Protein AF-A0A914DYB4-F1 (afdb_monomer)

Organism: NCBI:txid290746

Mean predicted aligned error: 11.27 Å

Foldseek 3Di:
DDPDPPCPPLVCLFQVNLLVVQCVVCCVPCPPNSVVVSVVLCVVQADPPDDRSPSVRSVSSSCVVPCCVPPVVVLVVVVVVCVVVVNPPDDDDDDPDDDPVVDPPDHDPPPDDPPDD

Structure (mmCIF, N/CA/C/O backbone):
data_AF-A0A914DYB4-F1
#
_entry.id   AF-A0A914DYB4-F1
#
loop_
_atom_site.group_PDB
_atom_site.id
_atom_site.type_symbol
_atom_site.label_atom_id
_atom_site.label_alt_id
_atom_site.label_comp_id
_atom_site.label_asym_id
_atom_site.label_entity_id
_atom_site.label_seq_id
_atom_site.pdbx_PDB_ins_code
_atom_site.Cartn_x
_atom_site.Cartn_y
_atom_site.Cartn_z
_atom_site.occupancy
_atom_site.B_iso_or_equiv
_atom_site.auth_seq_id
_atom_site.auth_comp_id
_atom_site.auth_asym_id
_atom_site.auth_atom_id
_atom_site.pdbx_PDB_model_num
ATOM 1 N N . MET A 1 1 ? -23.969 0.281 -28.953 1.00 39.78 1 MET A N 1
ATOM 2 C CA . MET A 1 1 ? -23.051 0.688 -27.867 1.00 39.78 1 MET A CA 1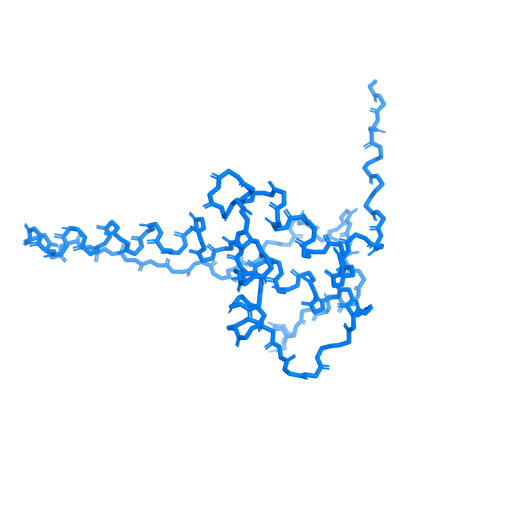
ATOM 3 C C . MET A 1 1 ? -21.749 -0.072 -28.044 1.00 39.78 1 MET A C 1
ATOM 5 O O . MET A 1 1 ? -21.740 -1.283 -27.869 1.00 39.78 1 MET A O 1
ATOM 9 N N . GLY A 1 2 ? -20.694 0.597 -28.512 1.00 34.38 2 GLY A N 1
ATOM 10 C CA . GLY A 1 2 ? -19.383 -0.030 -28.693 1.00 34.38 2 GLY A CA 1
ATOM 11 C C . GLY A 1 2 ? -18.701 -0.216 -27.341 1.00 34.38 2 GLY A C 1
ATOM 12 O O . GLY A 1 2 ? -18.612 0.739 -26.573 1.00 34.38 2 GLY A O 1
ATOM 13 N N . ARG A 1 3 ? -18.242 -1.437 -27.040 1.00 38.50 3 ARG A N 1
ATOM 14 C CA . ARG A 1 3 ? -17.327 -1.679 -25.918 1.00 38.50 3 ARG A CA 1
ATOM 15 C C . ARG A 1 3 ? -16.046 -0.897 -26.196 1.00 38.50 3 ARG A C 1
ATOM 17 O O . ARG A 1 3 ? -15.329 -1.217 -27.142 1.00 38.50 3 ARG A O 1
ATOM 24 N N . VAL A 1 4 ? -15.778 0.124 -25.387 1.00 33.75 4 VAL A N 1
ATOM 25 C CA . VAL A 1 4 ? -14.457 0.746 -25.314 1.00 33.75 4 VAL A CA 1
ATOM 26 C C . VAL A 1 4 ? -13.524 -0.336 -24.785 1.00 33.75 4 VAL A C 1
ATOM 28 O O . VAL A 1 4 ? -13.640 -0.742 -23.631 1.00 33.75 4 VAL A O 1
ATOM 31 N N . LYS A 1 5 ? -12.657 -0.871 -25.647 1.00 37.00 5 LYS A N 1
ATOM 32 C CA . LYS A 1 5 ? -11.519 -1.666 -25.194 1.00 37.00 5 LYS A CA 1
ATOM 33 C C . LYS A 1 5 ? -10.624 -0.694 -24.434 1.00 37.00 5 LYS A C 1
ATOM 35 O O . LYS A 1 5 ? -10.032 0.188 -25.046 1.00 37.00 5 LYS A O 1
ATOM 40 N N . SER A 1 6 ? -10.597 -0.784 -23.108 1.00 43.44 6 SER A N 1
ATOM 41 C CA . SER A 1 6 ? -9.507 -0.179 -22.359 1.00 43.44 6 SER A CA 1
ATOM 42 C C . SER A 1 6 ? -8.261 -0.962 -22.745 1.00 43.44 6 SER A C 1
ATOM 44 O O . SER A 1 6 ? -8.130 -2.144 -22.425 1.00 43.44 6 SER A O 1
ATOM 46 N N . ASP A 1 7 ? -7.374 -0.321 -23.499 1.00 38.47 7 ASP A N 1
ATOM 47 C CA . ASP A 1 7 ? -6.030 -0.825 -23.738 1.00 38.47 7 ASP A CA 1
ATOM 48 C C . ASP A 1 7 ? -5.302 -0.841 -22.389 1.00 38.47 7 ASP A C 1
ATOM 50 O O . ASP A 1 7 ? -4.569 0.079 -22.024 1.00 38.47 7 ASP A O 1
ATOM 54 N N . HIS A 1 8 ? -5.538 -1.889 -21.597 1.00 43.84 8 HIS A N 1
ATOM 55 C CA . HIS A 1 8 ? -4.717 -2.246 -20.451 1.00 43.84 8 HIS A CA 1
ATOM 56 C C . HIS A 1 8 ? -3.398 -2.777 -20.996 1.00 43.84 8 HIS A C 1
ATOM 58 O O . HIS A 1 8 ? -3.113 -3.971 -20.977 1.00 43.84 8 HIS A O 1
ATOM 64 N N . ASN A 1 9 ? -2.613 -1.867 -21.562 1.00 48.72 9 ASN A N 1
ATOM 65 C CA . ASN A 1 9 ? -1.276 -2.153 -22.021 1.00 48.72 9 ASN A CA 1
ATOM 66 C C . ASN A 1 9 ? -0.500 -2.630 -20.785 1.00 48.72 9 ASN A C 1
ATOM 68 O O . ASN A 1 9 ? -0.379 -1.900 -19.794 1.00 48.72 9 ASN A O 1
ATOM 72 N N . LEU A 1 10 ? -0.042 -3.884 -20.804 1.00 49.16 10 LEU A N 1
ATOM 73 C CA . LEU A 1 10 ? 0.708 -4.498 -19.701 1.00 49.16 10 LEU A CA 1
ATOM 74 C C . LEU A 1 10 ? 1.969 -3.682 -19.358 1.00 49.16 10 LEU A C 1
ATOM 76 O O . LEU A 1 10 ? 2.411 -3.689 -18.217 1.00 49.16 10 LEU A O 1
ATOM 80 N N . THR A 1 11 ? 2.446 -2.851 -20.292 1.00 53.38 11 THR A N 1
ATOM 81 C CA . THR A 1 11 ? 3.487 -1.828 -20.093 1.00 53.38 11 THR A CA 1
ATOM 82 C C . THR A 1 11 ? 3.175 -0.803 -18.999 1.00 53.38 11 THR A C 1
ATOM 84 O O . THR A 1 11 ? 4.072 -0.113 -18.529 1.00 53.38 11 THR A O 1
ATOM 87 N N . SER A 1 12 ? 1.922 -0.692 -18.558 1.00 65.81 12 SER A N 1
ATOM 88 C CA . SER A 1 12 ? 1.511 0.289 -17.555 1.00 65.81 12 SER A CA 1
ATOM 89 C C . SER A 1 12 ? 1.861 -0.070 -16.107 1.00 65.81 12 SER A C 1
ATOM 91 O O . SER A 1 12 ? 1.758 0.789 -15.230 1.00 65.81 12 SER A O 1
ATOM 93 N N . TYR A 1 13 ? 2.287 -1.311 -15.862 1.00 84.81 13 TYR A N 1
ATOM 94 C CA . TYR A 1 13 ? 2.777 -1.771 -14.562 1.00 84.81 13 TYR A CA 1
ATOM 95 C C . TYR A 1 13 ? 4.286 -2.038 -14.565 1.00 84.81 13 TYR A C 1
ATOM 97 O O . TYR A 1 13 ? 4.747 -2.878 -13.816 1.00 84.81 13 TYR A O 1
ATOM 105 N N . THR A 1 14 ? 5.082 -1.383 -15.411 1.00 90.50 14 THR A N 1
ATOM 106 C CA . THR A 1 14 ? 6.529 -1.288 -15.126 1.00 90.50 14 THR A CA 1
ATOM 107 C C . THR A 1 14 ? 6.758 -0.407 -13.897 1.00 90.50 14 THR A C 1
ATOM 109 O O . THR A 1 14 ? 5.869 0.378 -13.543 1.00 90.50 14 THR A O 1
ATOM 112 N N . LYS A 1 15 ? 7.961 -0.455 -13.309 1.00 91.00 15 LYS A N 1
ATOM 113 C CA . LYS A 1 15 ? 8.404 0.499 -12.278 1.00 91.00 15 LYS A CA 1
ATOM 114 C C . LYS A 1 15 ? 8.030 1.933 -12.640 1.00 91.00 15 LYS A C 1
ATOM 116 O O . LYS A 1 15 ? 7.198 2.555 -11.984 1.00 91.00 15 LYS A O 1
ATOM 121 N N . GLN A 1 16 ? 8.551 2.397 -13.774 1.00 91.50 16 GLN A N 1
ATOM 122 C CA . GLN A 1 16 ? 8.326 3.751 -14.271 1.00 91.50 16 GLN A CA 1
ATOM 123 C C . GLN A 1 16 ? 6.832 4.068 -14.446 1.00 91.50 16 GLN A C 1
ATOM 125 O O . GLN A 1 16 ? 6.387 5.176 -14.133 1.00 91.50 16 GLN A O 1
ATOM 130 N N . GLY A 1 17 ? 6.046 3.111 -14.950 1.00 89.44 17 GLY A N 1
ATOM 131 C CA . GLY A 1 17 ? 4.606 3.275 -15.136 1.00 89.44 17 GLY A CA 1
ATOM 132 C C . GLY A 1 17 ? 3.863 3.467 -13.813 1.00 89.44 17 GLY A C 1
ATOM 133 O O . GLY A 1 17 ? 3.001 4.344 -13.708 1.00 89.44 17 GLY A O 1
ATOM 134 N N . VAL A 1 18 ? 4.218 2.691 -12.787 1.00 89.88 18 VAL A N 1
ATOM 135 C CA . VAL A 1 18 ? 3.617 2.787 -11.452 1.00 89.88 18 VAL A CA 1
ATOM 136 C C . VAL A 1 18 ? 4.063 4.048 -10.716 1.00 89.88 18 VAL A C 1
ATOM 138 O O . VAL A 1 18 ? 3.209 4.768 -10.201 1.00 89.88 18 VAL A O 1
ATOM 141 N N . GLU A 1 19 ? 5.356 4.368 -10.724 1.00 90.69 19 GLU A N 1
ATOM 142 C CA . GLU A 1 19 ? 5.896 5.603 -10.142 1.00 90.69 19 GLU A CA 1
ATOM 143 C C . GLU A 1 19 ? 5.227 6.845 -10.744 1.00 90.69 19 GLU A C 1
ATOM 145 O O . GLU A 1 19 ? 4.760 7.722 -10.016 1.00 90.69 19 GLU A O 1
ATOM 150 N N . SER A 1 20 ? 5.089 6.883 -12.074 1.00 89.44 20 SER A N 1
ATOM 151 C CA . SER A 1 20 ? 4.433 7.990 -12.780 1.00 89.44 20 SER A CA 1
ATOM 152 C C . SER A 1 20 ? 2.965 8.134 -12.380 1.00 89.44 20 SER A C 1
ATOM 154 O O . SER A 1 20 ? 2.483 9.250 -12.181 1.00 89.44 20 SER A O 1
ATOM 156 N N . ARG A 1 21 ? 2.241 7.016 -12.234 1.00 87.38 21 ARG A N 1
ATOM 157 C CA . ARG A 1 21 ? 0.842 7.024 -11.778 1.00 87.38 21 ARG A CA 1
ATOM 158 C C . ARG A 1 21 ? 0.716 7.537 -10.351 1.00 87.38 21 ARG A C 1
ATOM 160 O O . ARG A 1 21 ? -0.148 8.371 -10.102 1.00 87.38 21 ARG A O 1
ATOM 167 N N . LEU A 1 22 ? 1.573 7.083 -9.437 1.00 87.38 22 LEU A N 1
ATOM 168 C CA . LEU A 1 22 ? 1.581 7.564 -8.056 1.00 87.38 22 LEU A CA 1
ATOM 169 C C . LEU A 1 22 ? 1.900 9.063 -8.005 1.00 87.38 22 LEU A C 1
ATOM 171 O O . LEU A 1 22 ? 1.154 9.823 -7.394 1.00 87.38 22 LEU A O 1
ATOM 175 N N . ALA A 1 23 ? 2.935 9.518 -8.715 1.00 88.06 23 ALA A N 1
ATOM 176 C CA . ALA A 1 23 ? 3.268 10.938 -8.792 1.00 88.06 23 ALA A CA 1
ATOM 177 C C . ALA A 1 23 ? 2.089 11.781 -9.300 1.00 88.06 23 ALA A C 1
ATOM 179 O O . ALA A 1 23 ? 1.796 12.820 -8.723 1.00 88.06 23 ALA A O 1
ATOM 180 N N . GLN A 1 24 ? 1.375 11.328 -10.338 1.00 87.25 24 GLN A N 1
ATOM 181 C CA . GLN A 1 24 ? 0.193 12.024 -10.862 1.00 87.25 24 GLN A CA 1
ATOM 182 C C . GLN A 1 24 ? -0.979 12.014 -9.875 1.00 87.25 24 GLN A C 1
ATOM 184 O O . GLN A 1 24 ? -1.604 13.048 -9.648 1.00 87.25 24 GLN A O 1
ATOM 189 N N . GLN A 1 25 ? -1.271 10.859 -9.275 1.00 84.50 25 GLN A N 1
ATOM 190 C CA . GLN A 1 25 ? -2.385 10.676 -8.345 1.00 84.50 25 GLN A CA 1
ATOM 191 C C . GLN A 1 25 ? -2.239 11.543 -7.093 1.00 84.50 25 GLN A C 1
ATOM 193 O O . GLN A 1 25 ? -3.231 12.068 -6.589 1.00 84.50 25 GLN A O 1
ATOM 198 N N . TYR A 1 26 ? -1.006 11.717 -6.614 1.00 83.88 26 TYR A N 1
ATOM 199 C CA . TYR A 1 26 ? -0.703 12.482 -5.410 1.00 83.88 26 TYR A CA 1
ATOM 200 C C . TYR A 1 26 ? -0.006 13.822 -5.699 1.00 83.88 26 TYR A C 1
ATOM 202 O O . TYR A 1 26 ? 0.480 14.470 -4.770 1.00 83.88 26 TYR A O 1
ATOM 210 N N . ALA A 1 27 ? 0.005 14.278 -6.958 1.00 84.12 27 ALA A N 1
ATOM 211 C CA . ALA A 1 27 ? 0.725 15.478 -7.397 1.00 84.12 27 ALA A CA 1
ATOM 212 C C . ALA A 1 27 ? 0.368 16.722 -6.570 1.00 84.12 27 ALA A C 1
ATOM 214 O O . ALA A 1 27 ? 1.241 17.510 -6.208 1.00 84.12 27 ALA A O 1
ATOM 215 N N . SER A 1 28 ? -0.916 16.877 -6.233 1.00 85.81 28 SER A N 1
ATOM 216 C CA . SER A 1 28 ? -1.431 17.997 -5.439 1.00 85.81 28 SER A CA 1
ATOM 217 C C . SER A 1 28 ? -0.947 17.995 -3.987 1.00 85.81 28 SER A C 1
ATOM 219 O O . SER A 1 28 ? -0.910 19.053 -3.361 1.00 85.81 28 SER A O 1
ATOM 221 N N . TRP A 1 29 ? -0.578 16.832 -3.448 1.00 84.69 29 TRP A N 1
ATOM 222 C CA . TRP A 1 29 ? -0.131 16.679 -2.065 1.00 84.69 29 TRP A CA 1
ATOM 223 C C . TRP A 1 29 ? 1.389 16.614 -1.936 1.00 84.69 29 TRP A C 1
ATOM 225 O O . TRP A 1 29 ? 1.932 17.129 -0.963 1.00 84.69 29 TRP A O 1
ATOM 235 N N . TRP A 1 30 ? 2.081 15.983 -2.886 1.00 87.50 30 TRP A N 1
ATOM 236 C CA . TRP A 1 30 ? 3.536 15.812 -2.820 1.00 87.50 30 TRP A CA 1
ATOM 237 C C . TRP A 1 30 ? 4.300 16.967 -3.459 1.00 87.50 30 TRP A C 1
ATOM 239 O O . TRP A 1 30 ? 5.409 17.276 -3.020 1.00 87.50 30 TRP A O 1
ATOM 249 N N . GLY A 1 31 ? 3.732 17.619 -4.480 1.00 86.94 31 GLY A N 1
ATOM 250 C CA . GLY A 1 31 ? 4.416 18.666 -5.235 1.00 86.94 31 GLY A CA 1
ATOM 251 C C . GLY A 1 31 ? 5.828 18.234 -5.652 1.00 86.94 31 GLY A C 1
ATOM 252 O O . GLY A 1 31 ? 6.027 17.155 -6.217 1.00 86.94 31 GLY A O 1
ATOM 253 N N . ASN A 1 32 ? 6.827 19.046 -5.299 1.00 89.00 32 ASN A N 1
ATOM 254 C CA . ASN A 1 32 ? 8.238 18.804 -5.629 1.00 89.00 32 ASN A CA 1
ATOM 255 C C . ASN A 1 32 ? 8.884 17.638 -4.852 1.00 89.00 32 ASN A C 1
ATOM 257 O O . ASN A 1 32 ? 10.033 17.308 -5.117 1.00 89.00 32 ASN A O 1
ATOM 261 N N . GLN A 1 33 ? 8.188 17.022 -3.890 1.00 90.56 33 GLN A N 1
ATOM 262 C CA . GLN A 1 33 ? 8.705 15.903 -3.087 1.00 90.56 33 GLN A CA 1
ATOM 263 C C . GLN A 1 33 ? 8.334 14.529 -3.663 1.00 90.56 33 GLN A C 1
ATOM 265 O O . GLN A 1 33 ? 8.546 13.513 -3.006 1.00 90.56 33 GLN A O 1
ATOM 270 N N . SER A 1 34 ? 7.764 14.478 -4.871 1.00 87.00 34 SER A N 1
ATOM 271 C CA . SER A 1 34 ? 7.222 13.244 -5.454 1.00 87.00 34 SER A CA 1
ATOM 272 C C . SER A 1 34 ? 8.243 12.100 -5.505 1.00 87.00 34 SER A C 1
ATOM 274 O O . SER A 1 34 ? 7.917 10.987 -5.107 1.00 87.00 34 SER A O 1
ATOM 276 N N . GLU A 1 35 ? 9.494 12.371 -5.888 1.00 89.19 35 GLU A N 1
ATOM 277 C CA . GLU A 1 35 ? 10.562 11.358 -5.928 1.00 89.19 35 GLU A CA 1
ATOM 278 C C . GLU A 1 35 ? 10.912 10.813 -4.534 1.00 89.19 35 GLU A C 1
ATOM 280 O O . GLU A 1 35 ? 11.033 9.603 -4.340 1.00 89.19 35 GLU A O 1
ATOM 285 N N . ALA A 1 36 ? 11.019 11.693 -3.533 1.00 91.75 36 ALA A N 1
ATOM 286 C CA . ALA A 1 36 ? 11.293 11.290 -2.156 1.00 91.75 36 ALA A CA 1
ATOM 287 C C . ALA A 1 36 ? 10.142 10.453 -1.573 1.00 91.75 36 ALA A C 1
ATOM 289 O O . ALA A 1 36 ? 10.379 9.462 -0.884 1.00 91.75 36 ALA A O 1
ATOM 290 N N . MET A 1 37 ? 8.896 10.821 -1.881 1.00 90.56 37 MET A N 1
ATOM 291 C CA . MET A 1 37 ? 7.710 10.084 -1.441 1.00 90.56 37 MET A CA 1
ATOM 292 C C . MET A 1 37 ? 7.608 8.710 -2.101 1.00 90.56 37 MET A C 1
ATOM 294 O O . MET A 1 37 ? 7.312 7.734 -1.415 1.00 90.56 37 MET A O 1
ATOM 298 N N . ILE A 1 38 ? 7.898 8.617 -3.401 1.00 90.44 38 ILE A N 1
ATOM 299 C CA . ILE A 1 38 ? 7.980 7.337 -4.113 1.00 90.44 38 ILE A CA 1
ATOM 300 C C . ILE A 1 38 ? 9.011 6.436 -3.442 1.00 90.44 38 ILE A C 1
ATOM 302 O O . ILE A 1 38 ? 8.670 5.314 -3.082 1.00 90.44 38 ILE A O 1
ATOM 306 N N . LYS A 1 39 ? 10.217 6.946 -3.164 1.00 90.31 39 LYS A N 1
ATOM 307 C CA . LYS A 1 39 ? 11.265 6.178 -2.480 1.00 90.31 39 LYS A CA 1
ATOM 308 C C . LYS A 1 39 ? 10.810 5.637 -1.121 1.00 90.31 39 LYS A C 1
ATOM 310 O O . LYS A 1 39 ? 11.047 4.474 -0.821 1.00 90.31 39 LYS A O 1
ATOM 315 N N . ILE A 1 40 ? 10.113 6.448 -0.322 1.00 89.94 40 ILE A N 1
ATOM 316 C CA . ILE A 1 40 ? 9.552 6.002 0.964 1.00 89.94 40 ILE A CA 1
ATOM 317 C C . ILE A 1 40 ? 8.572 4.839 0.762 1.00 89.94 40 ILE A C 1
ATOM 319 O O . ILE A 1 40 ? 8.564 3.901 1.558 1.00 89.94 40 ILE A O 1
ATOM 323 N N . PHE A 1 41 ? 7.742 4.881 -0.283 1.00 89.12 41 PHE A N 1
ATOM 324 C CA . PHE A 1 41 ? 6.853 3.763 -0.585 1.00 89.12 41 PHE A CA 1
ATOM 325 C C . PHE A 1 41 ? 7.609 2.537 -1.069 1.00 89.12 41 PHE A C 1
ATOM 327 O O . PHE A 1 41 ? 7.294 1.447 -0.604 1.00 89.12 41 PHE A O 1
ATOM 334 N N . GLU A 1 42 ? 8.600 2.696 -1.946 1.00 89.06 42 GLU A N 1
ATOM 335 C CA . GLU A 1 42 ? 9.459 1.595 -2.391 1.00 89.06 42 GLU A CA 1
ATOM 336 C C . GLU A 1 42 ? 10.120 0.893 -1.206 1.00 89.06 42 GLU A C 1
ATOM 338 O O . GLU A 1 42 ? 9.991 -0.322 -1.077 1.00 89.06 42 GLU A O 1
ATOM 343 N N . ASP A 1 43 ? 10.718 1.648 -0.286 1.00 87.81 43 ASP A N 1
ATOM 344 C CA . ASP A 1 43 ? 11.367 1.099 0.907 1.00 87.81 43 ASP A CA 1
ATOM 345 C C . ASP A 1 43 ? 10.366 0.377 1.837 1.00 87.81 43 ASP A C 1
ATOM 347 O O . ASP A 1 43 ? 10.732 -0.571 2.531 1.00 87.81 43 ASP A O 1
ATOM 351 N N . ALA A 1 44 ? 9.098 0.805 1.857 1.00 86.06 44 ALA A N 1
ATOM 352 C CA . ALA A 1 44 ? 8.063 0.244 2.728 1.00 86.06 44 ALA A CA 1
ATOM 353 C C . ALA A 1 44 ? 7.300 -0.950 2.126 1.00 86.06 44 ALA A C 1
ATOM 355 O O . ALA A 1 44 ? 6.812 -1.796 2.877 1.00 86.06 44 ALA A O 1
ATOM 356 N N . TYR A 1 45 ? 7.139 -0.999 0.801 1.00 85.12 45 TYR A N 1
ATOM 357 C CA . TYR A 1 45 ? 6.217 -1.924 0.130 1.00 85.12 45 TYR A CA 1
ATOM 358 C C . TYR A 1 45 ? 6.847 -2.763 -0.982 1.00 85.12 45 TYR A C 1
ATOM 360 O O . TYR A 1 45 ? 6.207 -3.718 -1.430 1.00 85.12 45 TYR A O 1
ATOM 368 N N . SER A 1 46 ? 8.052 -2.431 -1.452 1.00 78.31 46 SER A N 1
ATOM 369 C CA . SER A 1 46 ? 8.764 -3.248 -2.439 1.00 78.31 46 SER A CA 1
ATOM 370 C C . SER A 1 46 ? 9.708 -4.237 -1.752 1.00 78.31 46 SER A C 1
ATOM 372 O O . SER A 1 46 ? 10.268 -3.964 -0.692 1.00 78.31 46 SER A O 1
ATOM 374 N N . ASN A 1 47 ? 9.904 -5.404 -2.368 1.00 74.56 47 ASN A N 1
ATOM 375 C CA . ASN A 1 47 ? 11.009 -6.281 -1.992 1.00 74.56 47 ASN A CA 1
ATOM 376 C C . ASN A 1 47 ? 12.281 -5.772 -2.678 1.00 74.56 47 ASN A C 1
ATOM 378 O O . ASN A 1 47 ? 12.240 -5.438 -3.864 1.00 74.56 47 ASN A O 1
ATOM 382 N N . SER A 1 48 ? 13.418 -5.799 -1.975 1.00 65.62 48 SER A N 1
ATOM 383 C CA . SER A 1 48 ? 14.723 -5.294 -2.446 1.00 65.62 48 SER A CA 1
ATOM 384 C C . SER A 1 48 ? 15.269 -5.956 -3.723 1.00 65.62 48 SER A C 1
ATOM 386 O O . SER A 1 48 ? 16.297 -5.529 -4.242 1.00 65.62 48 SER A O 1
ATOM 388 N N . SER A 1 49 ? 14.592 -6.984 -4.241 1.00 74.62 49 SER A N 1
ATOM 389 C CA . SER A 1 49 ? 14.946 -7.738 -5.447 1.00 74.62 49 SER A CA 1
ATOM 390 C C . SER A 1 49 ? 13.911 -7.631 -6.578 1.00 74.62 49 SER A C 1
ATOM 392 O O . SER A 1 49 ? 13.883 -8.499 -7.449 1.00 74.62 49 SER A O 1
ATOM 394 N N . THR A 1 50 ? 13.014 -6.643 -6.549 1.00 83.62 50 THR A N 1
ATOM 395 C CA . THR A 1 50 ? 11.985 -6.476 -7.592 1.00 83.62 50 THR A CA 1
ATOM 396 C C . THR A 1 50 ? 12.612 -5.922 -8.872 1.00 83.62 50 THR A C 1
ATOM 398 O O . THR A 1 50 ? 13.208 -4.850 -8.841 1.00 83.62 50 THR A O 1
ATOM 401 N N . ALA A 1 51 ? 12.488 -6.641 -9.991 1.00 88.75 51 ALA A N 1
ATOM 402 C CA . ALA A 1 51 ? 12.945 -6.153 -11.292 1.00 88.75 51 ALA A CA 1
ATOM 403 C C . ALA A 1 51 ? 12.013 -5.054 -11.831 1.00 88.75 51 ALA A C 1
ATOM 405 O O . ALA A 1 51 ? 10.804 -5.075 -11.589 1.00 88.75 51 ALA A O 1
ATOM 406 N N . ASP A 1 52 ? 12.556 -4.101 -12.588 1.00 90.12 52 ASP A N 1
ATOM 407 C CA . ASP A 1 52 ? 11.796 -2.947 -13.097 1.00 90.12 52 ASP A CA 1
ATOM 408 C C . ASP A 1 52 ? 10.676 -3.335 -14.084 1.00 90.12 52 ASP A C 1
ATOM 410 O O . ASP A 1 52 ? 9.696 -2.600 -14.244 1.00 90.12 52 ASP A O 1
ATOM 414 N N . ASP A 1 53 ? 10.804 -4.493 -14.733 1.00 87.88 53 ASP A N 1
ATOM 415 C CA . ASP A 1 53 ? 9.855 -5.072 -15.685 1.00 87.88 53 ASP A CA 1
ATOM 416 C C . ASP A 1 53 ? 8.983 -6.194 -15.088 1.00 87.88 53 ASP A C 1
ATOM 418 O O . ASP A 1 53 ? 8.147 -6.764 -15.793 1.00 87.88 53 ASP A O 1
ATOM 422 N N . ASP A 1 54 ? 9.101 -6.483 -13.785 1.00 86.81 54 ASP A N 1
ATOM 423 C CA . ASP A 1 54 ? 8.203 -7.418 -13.099 1.00 86.81 54 ASP A CA 1
ATOM 424 C C . ASP A 1 54 ? 6.832 -6.770 -12.867 1.00 86.81 54 ASP A C 1
ATOM 426 O O . ASP A 1 54 ? 6.509 -6.223 -11.808 1.00 86.81 54 ASP A O 1
ATOM 430 N N . HIS A 1 55 ? 6.001 -6.840 -13.904 1.00 86.44 55 HIS A N 1
ATOM 431 C CA . HIS A 1 55 ? 4.681 -6.226 -13.924 1.00 86.44 55 HIS A CA 1
ATOM 432 C C . HIS A 1 55 ? 3.765 -6.673 -12.779 1.00 86.44 55 HIS A C 1
ATOM 434 O O . HIS A 1 55 ? 2.926 -5.892 -12.326 1.00 86.44 55 HIS A O 1
ATOM 440 N N . LEU A 1 56 ? 3.898 -7.916 -12.306 1.00 84.50 56 LEU A N 1
ATOM 441 C CA . LEU A 1 56 ? 3.076 -8.430 -11.211 1.00 84.50 56 LEU A CA 1
ATOM 442 C C . LEU A 1 56 ? 3.537 -7.865 -9.872 1.00 84.50 56 LEU A C 1
ATOM 444 O O . LEU A 1 56 ? 2.697 -7.467 -9.063 1.00 84.50 56 LEU A O 1
ATOM 448 N N . ALA A 1 57 ? 4.847 -7.782 -9.649 1.00 86.50 57 ALA A N 1
ATOM 449 C CA . ALA A 1 57 ? 5.387 -7.176 -8.442 1.00 86.50 57 ALA A CA 1
ATOM 450 C C . ALA A 1 57 ? 5.027 -5.684 -8.347 1.00 86.50 57 ALA A C 1
ATOM 452 O O . ALA A 1 57 ? 4.583 -5.225 -7.295 1.00 86.50 57 ALA A O 1
ATOM 453 N N . TRP A 1 58 ? 5.111 -4.942 -9.452 1.00 89.00 58 TRP A N 1
ATOM 454 C CA . TRP A 1 58 ? 4.736 -3.525 -9.502 1.00 89.00 58 TRP A CA 1
ATOM 455 C C . TRP A 1 58 ? 3.227 -3.286 -9.404 1.00 89.00 58 TRP A C 1
ATOM 457 O O . TRP A 1 58 ? 2.792 -2.322 -8.769 1.00 89.00 58 TRP A O 1
ATOM 467 N N . LEU A 1 59 ? 2.403 -4.180 -9.957 1.00 87.00 59 LEU A N 1
ATOM 468 C CA . LEU A 1 59 ? 0.962 -4.179 -9.701 1.00 87.00 59 LEU A CA 1
ATOM 469 C C . LEU A 1 59 ? 0.668 -4.400 -8.210 1.00 87.00 59 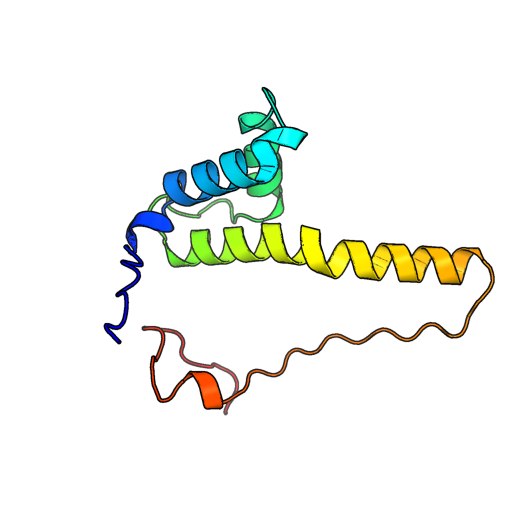LEU A C 1
ATOM 471 O O . LEU A 1 59 ? -0.102 -3.641 -7.620 1.00 87.00 59 LEU A 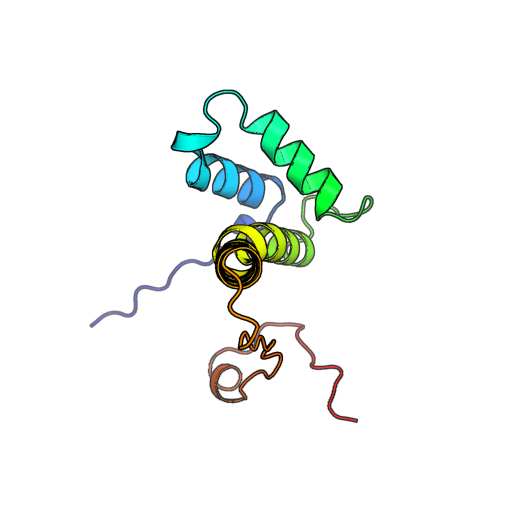O 1
ATOM 475 N N . GLN A 1 60 ? 1.298 -5.401 -7.588 1.00 85.50 60 GLN A N 1
ATOM 476 C CA . GLN A 1 60 ? 1.132 -5.683 -6.162 1.00 85.50 60 GLN A CA 1
ATOM 477 C C . GLN A 1 60 ? 1.585 -4.497 -5.304 1.00 85.50 60 GLN A C 1
ATOM 479 O O . GLN A 1 60 ? 0.884 -4.118 -4.368 1.00 85.50 60 GLN A O 1
ATOM 484 N N . PHE A 1 61 ? 2.712 -3.873 -5.649 1.00 88.44 61 PHE A N 1
ATOM 485 C CA . PHE A 1 61 ? 3.197 -2.648 -5.021 1.00 88.44 61 PHE A CA 1
ATOM 486 C C . PHE A 1 61 ? 2.158 -1.522 -5.107 1.00 88.44 61 PHE A C 1
ATOM 488 O O . PHE A 1 61 ? 1.789 -0.946 -4.085 1.00 88.44 61 PHE A O 1
ATOM 495 N N . ALA A 1 62 ? 1.612 -1.253 -6.299 1.00 86.62 62 ALA A N 1
ATOM 496 C CA . ALA A 1 62 ? 0.596 -0.219 -6.491 1.00 86.62 62 ALA A CA 1
ATOM 497 C C . ALA A 1 62 ? -0.662 -0.470 -5.640 1.00 86.62 62 ALA A C 1
ATOM 499 O O . ALA A 1 62 ? -1.214 0.468 -5.057 1.00 86.62 62 ALA A O 1
ATOM 500 N N . VAL A 1 63 ? -1.108 -1.726 -5.539 1.00 84.81 63 VAL A N 1
ATOM 501 C CA . VAL A 1 63 ? -2.233 -2.122 -4.676 1.00 84.81 63 VAL A CA 1
ATOM 502 C C . VAL A 1 63 ? -1.883 -1.922 -3.200 1.00 84.81 63 VAL A C 1
ATOM 504 O O . VAL A 1 63 ? -2.673 -1.339 -2.458 1.00 84.81 63 VAL A O 1
ATOM 507 N N . ASN A 1 64 ? -0.688 -2.332 -2.778 1.00 85.81 64 ASN A N 1
ATOM 508 C CA . ASN A 1 64 ? -0.222 -2.213 -1.396 1.00 85.81 64 ASN A CA 1
ATOM 509 C C . ASN A 1 64 ? 0.008 -0.763 -0.954 1.00 85.81 64 ASN A C 1
ATOM 511 O O . ASN A 1 64 ? -0.109 -0.479 0.230 1.00 85.81 64 ASN A O 1
ATOM 515 N N . VAL A 1 65 ? 0.299 0.163 -1.868 1.00 85.75 65 VAL A N 1
ATOM 516 C CA . VAL A 1 65 ? 0.369 1.599 -1.553 1.00 85.75 65 VAL A CA 1
ATOM 517 C C . VAL A 1 65 ? -1.037 2.191 -1.418 1.00 85.75 65 VAL A C 1
ATOM 519 O O . VAL A 1 65 ? -1.332 2.897 -0.451 1.00 85.75 65 VAL A O 1
ATOM 522 N N . ASN A 1 66 ? -1.930 1.884 -2.363 1.00 82.12 66 ASN A N 1
ATOM 523 C CA . ASN A 1 66 ? -3.257 2.496 -2.423 1.00 82.12 66 ASN A CA 1
ATOM 524 C C . ASN A 1 66 ? -4.217 1.965 -1.348 1.00 82.12 66 ASN A C 1
ATOM 526 O O . ASN A 1 66 ? -4.897 2.755 -0.693 1.00 82.12 66 ASN A O 1
ATOM 530 N N . THR A 1 67 ? -4.280 0.651 -1.129 1.00 80.50 67 THR A N 1
ATOM 531 C CA . THR A 1 67 ? -5.261 0.051 -0.208 1.00 80.50 67 THR A CA 1
ATOM 532 C C . THR A 1 67 ? -5.120 0.577 1.227 1.00 80.50 67 THR A C 1
ATOM 534 O O . THR A 1 67 ? -6.121 1.032 1.791 1.00 80.50 67 THR A O 1
ATOM 537 N N . PRO A 1 68 ? -3.915 0.633 1.828 1.00 77.31 68 PRO A N 1
ATOM 538 C CA . PRO A 1 68 ? -3.751 1.204 3.157 1.00 77.31 68 PRO A CA 1
ATOM 539 C C . PRO A 1 68 ? -4.028 2.705 3.204 1.00 77.31 68 PRO A C 1
ATOM 541 O O . PRO A 1 68 ? -4.557 3.184 4.206 1.00 77.31 68 PRO A O 1
ATOM 544 N N . ALA A 1 69 ? -3.675 3.448 2.149 1.00 71.25 69 ALA A N 1
ATOM 545 C CA . ALA A 1 69 ? -3.882 4.892 2.090 1.00 71.25 69 ALA A CA 1
ATOM 546 C C . ALA A 1 69 ? -5.371 5.267 2.033 1.00 71.25 69 ALA A C 1
ATOM 548 O O . ALA A 1 69 ? -5.782 6.190 2.734 1.00 71.25 69 ALA A O 1
ATOM 549 N N . TYR A 1 70 ? -6.172 4.549 1.241 1.00 69.12 70 TYR A N 1
ATOM 550 C CA . TYR A 1 70 ? -7.585 4.878 1.028 1.00 69.12 70 TYR A CA 1
ATOM 551 C C . TYR A 1 70 ? -8.548 4.164 1.973 1.00 69.12 70 TYR A C 1
ATOM 553 O O . TYR A 1 70 ? -9.538 4.764 2.378 1.00 69.12 70 TYR A O 1
ATOM 561 N N . PHE A 1 71 ? -8.279 2.908 2.332 1.00 71.31 71 PHE A N 1
ATOM 562 C CA . PHE A 1 71 ? -9.207 2.101 3.126 1.00 71.31 71 PHE A CA 1
ATOM 563 C C . PHE A 1 71 ? -8.703 1.896 4.552 1.00 71.31 71 PHE A C 1
ATOM 565 O O . PHE A 1 71 ? -9.306 2.397 5.501 1.00 71.31 71 PHE A O 1
ATOM 572 N N . THR A 1 72 ? -7.573 1.209 4.727 1.00 74.19 72 THR A N 1
ATOM 573 C CA . THR A 1 72 ? -7.181 0.705 6.053 1.00 74.19 72 THR A CA 1
ATOM 574 C C . THR A 1 72 ? -6.895 1.829 7.049 1.00 74.19 72 THR A C 1
ATOM 576 O O . THR A 1 72 ? -7.390 1.790 8.174 1.00 74.19 72 THR A O 1
ATOM 579 N N . LYS A 1 73 ? -6.137 2.866 6.663 1.00 76.94 73 LYS A N 1
AT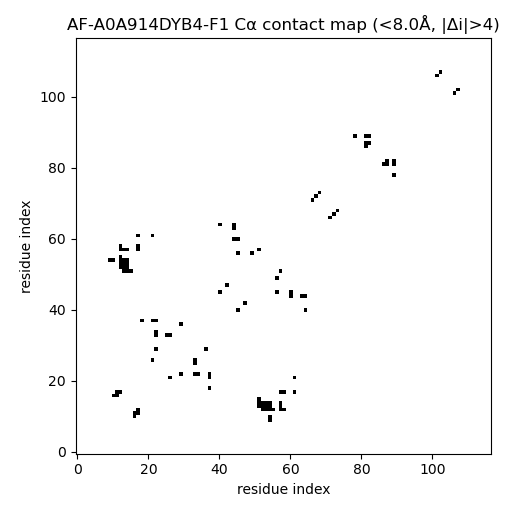OM 580 C CA . LYS A 1 73 ? -5.813 3.972 7.583 1.00 76.94 73 LYS A CA 1
ATOM 581 C C . LYS A 1 73 ? -7.027 4.828 7.933 1.00 76.94 73 LYS A C 1
ATOM 583 O O . LYS A 1 73 ? -7.112 5.282 9.071 1.00 76.94 73 LYS A O 1
ATOM 588 N N . GLY A 1 74 ? -7.948 5.039 6.990 1.00 78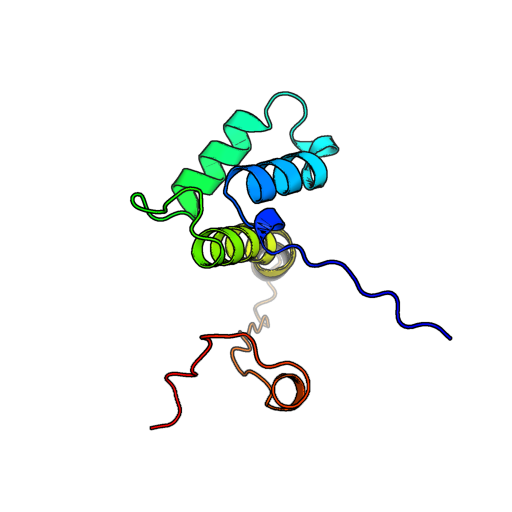.38 74 GLY A N 1
ATOM 589 C CA . GLY A 1 74 ? -9.188 5.776 7.240 1.00 78.38 74 GLY A CA 1
ATOM 590 C C . GLY A 1 74 ? -10.034 5.077 8.300 1.00 78.38 74 GLY A C 1
ATOM 591 O O . GLY A 1 74 ? -10.299 5.646 9.356 1.00 78.38 74 GLY A O 1
ATOM 592 N N . SER A 1 75 ? -10.333 3.795 8.079 1.00 82.94 75 SER A N 1
ATOM 593 C CA . SER A 1 75 ? -11.112 2.996 9.028 1.00 82.94 75 SER A CA 1
ATOM 594 C C . SER A 1 75 ? -10.432 2.875 10.396 1.00 82.94 75 SER A C 1
ATOM 596 O O . SER A 1 75 ? -11.097 2.986 11.423 1.00 82.94 75 SER A O 1
ATOM 598 N N . LEU A 1 76 ? -9.104 2.703 10.446 1.00 86.25 76 LEU A N 1
ATOM 599 C CA . LEU A 1 76 ? -8.371 2.649 11.716 1.00 86.25 76 LEU A CA 1
ATOM 600 C C . LEU A 1 76 ? -8.382 3.986 12.468 1.00 86.25 76 LEU A C 1
ATOM 602 O O . LEU A 1 76 ? -8.454 3.985 13.696 1.00 86.25 76 LEU A O 1
ATOM 606 N N . LYS A 1 77 ? -8.329 5.120 11.761 1.00 87.62 77 LYS A N 1
ATOM 607 C CA . LYS A 1 77 ? -8.421 6.445 12.384 1.00 87.62 77 LYS A CA 1
ATOM 608 C C . LYS A 1 77 ? -9.788 6.656 13.036 1.00 87.62 77 LYS A C 1
ATOM 610 O O . LYS A 1 77 ? -9.848 7.167 14.152 1.00 87.62 77 LYS A O 1
ATOM 615 N N . ASP A 1 78 ? -10.860 6.218 12.384 1.00 87.31 78 ASP A N 1
ATOM 616 C CA . ASP A 1 78 ? -12.212 6.308 12.941 1.00 87.31 78 ASP A CA 1
ATOM 617 C C . ASP A 1 78 ? -12.364 5.411 14.175 1.00 87.31 78 ASP A C 1
ATOM 619 O O . ASP A 1 78 ? -12.861 5.851 15.211 1.00 87.31 78 ASP A O 1
ATOM 623 N N . VAL A 1 79 ? -11.844 4.180 14.115 1.00 90.06 79 VAL A N 1
ATOM 624 C CA . VAL A 1 79 ? -11.775 3.269 15.270 1.00 90.06 79 VAL A CA 1
ATOM 625 C C . VAL A 1 79 ? -11.045 3.930 16.441 1.00 90.06 79 VAL A C 1
ATOM 627 O O . VAL A 1 79 ? -11.561 3.944 17.558 1.00 90.06 79 VAL A O 1
ATOM 630 N N . GLN A 1 80 ? -9.876 4.529 16.192 1.00 91.31 80 GLN A N 1
ATOM 631 C CA . GLN A 1 80 ? -9.122 5.248 17.221 1.00 91.31 80 GLN A CA 1
ATOM 632 C C . GLN A 1 80 ? -9.919 6.416 17.804 1.00 91.31 80 GLN A C 1
ATOM 634 O O . GLN A 1 80 ? -9.934 6.588 19.021 1.00 91.31 80 GLN A O 1
ATOM 639 N N . TYR A 1 81 ? -10.612 7.192 16.968 1.00 93.44 81 TYR A N 1
ATOM 640 C CA . TYR A 1 81 ? -11.457 8.290 17.431 1.00 93.44 81 TYR A CA 1
ATOM 641 C C . TYR A 1 81 ? -12.561 7.800 18.380 1.00 93.44 81 TYR A C 1
ATOM 643 O O . TYR A 1 81 ? -12.740 8.379 19.451 1.00 93.44 81 TYR A O 1
ATOM 651 N N . TYR A 1 82 ? -13.274 6.722 18.045 1.00 92.38 82 TYR A N 1
ATOM 652 C CA . TYR A 1 82 ? -14.321 6.178 18.918 1.00 92.38 82 TYR A CA 1
ATOM 653 C C . TYR A 1 82 ? -13.770 5.651 20.247 1.00 92.38 82 TYR A C 1
ATOM 655 O O . TYR A 1 82 ? -14.339 5.945 21.301 1.00 92.38 82 TYR A O 1
ATOM 663 N N . LEU A 1 83 ? -12.641 4.938 20.213 1.00 92.19 83 LEU A N 1
ATOM 664 C CA . LEU A 1 83 ? -11.993 4.418 21.419 1.00 92.19 83 LEU A CA 1
ATOM 665 C C . LEU A 1 83 ? -11.521 5.548 22.348 1.00 92.19 83 LEU A C 1
ATOM 667 O O . LEU A 1 83 ? -11.752 5.488 23.554 1.00 92.19 83 LEU A O 1
ATOM 671 N N . LEU A 1 84 ? -10.914 6.606 21.797 1.00 95.00 84 LEU A N 1
ATOM 672 C CA . LEU A 1 84 ? -10.440 7.762 22.569 1.00 95.00 84 LEU A CA 1
ATOM 673 C C . LEU A 1 84 ? -11.579 8.576 23.200 1.00 95.00 84 LEU A C 1
ATOM 675 O O . LEU A 1 84 ? -11.373 9.209 24.231 1.00 95.00 84 LEU A O 1
ATOM 679 N N . ASN A 1 85 ? -12.782 8.530 22.623 1.00 95.62 85 ASN A N 1
ATOM 680 C CA . ASN A 1 85 ? -13.979 9.171 23.176 1.00 95.62 85 ASN A CA 1
ATOM 681 C C . ASN A 1 85 ? -14.769 8.259 24.133 1.00 95.62 85 ASN A C 1
ATOM 683 O O . ASN A 1 85 ? -15.922 8.545 24.452 1.00 95.62 85 ASN A O 1
ATOM 687 N N . GLY A 1 86 ? -14.168 7.159 24.596 1.00 94.81 86 GLY A N 1
ATOM 688 C CA . GLY A 1 86 ? -14.768 6.287 25.602 1.00 94.81 86 GLY A CA 1
ATOM 689 C C . GLY A 1 86 ? -15.915 5.424 25.080 1.00 94.81 86 GLY A C 1
ATOM 690 O O . GLY A 1 86 ? -16.721 4.958 25.882 1.00 94.81 86 GLY A O 1
ATOM 691 N N . ASN A 1 87 ? -16.004 5.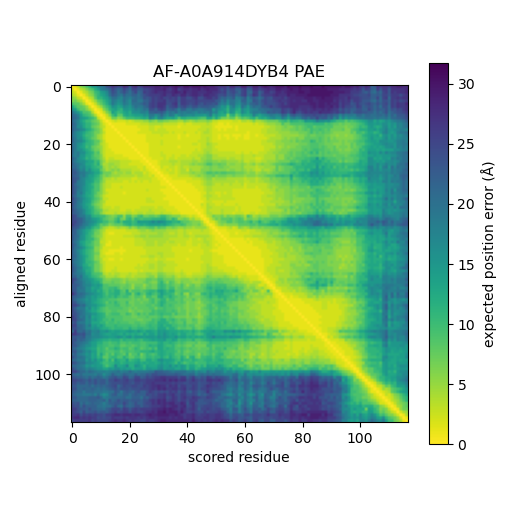195 23.764 1.00 92.88 87 ASN A N 1
ATOM 692 C CA . ASN A 1 87 ? -16.921 4.209 23.203 1.00 92.88 87 ASN A CA 1
ATOM 693 C C . ASN A 1 87 ? -16.195 2.861 23.024 1.00 92.88 87 ASN A C 1
ATOM 695 O O . ASN A 1 87 ? -15.450 2.703 22.056 1.00 92.88 87 ASN A O 1
ATOM 699 N N . PRO A 1 88 ? -16.411 1.870 23.910 1.00 85.50 88 PRO A N 1
ATOM 700 C CA . PRO A 1 88 ? -15.773 0.560 23.794 1.00 85.50 88 PRO A CA 1
ATOM 701 C C . PRO A 1 88 ? -16.450 -0.351 22.759 1.00 85.50 88 PRO A C 1
ATOM 703 O O . PRO A 1 88 ? -15.924 -1.416 22.449 1.00 85.50 88 PRO A O 1
ATOM 706 N N . ASN A 1 89 ? -17.615 0.033 22.226 1.00 92.00 89 ASN A N 1
ATOM 707 C CA . ASN A 1 89 ? -18.408 -0.798 21.321 1.00 92.00 89 ASN A CA 1
ATOM 708 C C . ASN A 1 89 ? -17.968 -0.604 19.865 1.00 92.00 89 ASN A C 1
ATOM 710 O O . ASN A 1 89 ? -18.751 -0.174 19.016 1.00 92.00 89 ASN A O 1
ATOM 714 N N . VAL A 1 90 ? -16.698 -0.891 19.588 1.00 91.31 90 VAL A N 1
ATOM 715 C CA . VAL A 1 90 ? -16.115 -0.810 18.247 1.00 91.31 90 VAL A CA 1
ATOM 716 C C . VAL A 1 90 ? -15.735 -2.209 17.784 1.00 91.31 90 VAL A C 1
ATOM 718 O O . VAL A 1 90 ? -14.944 -2.891 18.430 1.00 91.31 90 VAL A O 1
ATOM 721 N N . PHE A 1 91 ? -16.290 -2.624 16.648 1.00 91.94 91 PHE A N 1
ATOM 722 C CA . PHE A 1 91 ? -16.034 -3.926 16.041 1.00 91.94 91 PHE A CA 1
ATOM 723 C C . PHE A 1 91 ? -15.431 -3.722 14.656 1.00 91.94 91 PHE A C 1
ATOM 725 O O . PHE A 1 91 ? -15.992 -3.004 13.828 1.00 91.94 91 PHE A O 1
ATOM 732 N N . THR A 1 92 ? -14.294 -4.358 14.401 1.00 89.31 92 THR A N 1
ATOM 733 C CA . THR A 1 92 ? -13.620 -4.354 13.102 1.00 89.31 92 THR A CA 1
ATOM 734 C C . THR A 1 92 ? -13.584 -5.770 12.541 1.00 89.31 92 THR A C 1
ATOM 736 O O . THR A 1 92 ? -13.533 -6.747 13.287 1.00 89.31 92 THR A O 1
ATOM 739 N N . TYR A 1 93 ? -13.626 -5.890 11.218 1.00 87.75 93 TYR A N 1
ATOM 740 C CA . TYR A 1 93 ? -13.433 -7.158 10.525 1.00 87.75 93 TYR A CA 1
ATOM 741 C C . TYR A 1 93 ? -12.637 -6.929 9.243 1.00 87.75 93 TYR A C 1
ATOM 743 O O . TYR A 1 93 ? -12.687 -5.851 8.651 1.00 87.75 93 TYR A O 1
ATOM 751 N N . GLU A 1 94 ? -11.915 -7.958 8.815 1.00 83.88 94 GLU A N 1
ATOM 752 C CA . GLU A 1 94 ? -11.252 -8.011 7.518 1.00 83.88 94 GLU A CA 1
ATOM 753 C C . GLU A 1 94 ? -11.942 -9.083 6.678 1.00 83.88 94 GLU A C 1
ATOM 755 O O . GLU A 1 94 ? -12.081 -10.232 7.101 1.00 83.88 94 GLU A O 1
ATOM 760 N N . PHE A 1 95 ? -12.413 -8.704 5.493 1.00 81.69 95 PHE A N 1
ATOM 761 C CA . PHE A 1 95 ? -13.046 -9.635 4.570 1.00 81.69 95 PHE A CA 1
ATOM 762 C C . PHE A 1 95 ? -12.039 -10.071 3.506 1.00 81.69 95 PHE A C 1
ATOM 764 O O . PHE A 1 95 ? -11.745 -9.321 2.580 1.00 81.69 95 PHE A O 1
ATOM 771 N N . ALA A 1 96 ? -11.523 -11.292 3.642 1.00 80.44 96 ALA A N 1
ATOM 772 C CA . ALA A 1 96 ? -10.506 -11.855 2.749 1.00 80.44 96 ALA A CA 1
ATOM 773 C C . ALA A 1 96 ? -11.072 -12.830 1.694 1.00 80.44 96 ALA A C 1
ATOM 775 O O . ALA A 1 96 ? -10.315 -13.498 0.989 1.00 80.44 96 ALA A O 1
ATOM 776 N N . TRP A 1 97 ? -12.398 -12.964 1.589 1.00 79.25 97 TRP A N 1
ATOM 777 C CA . TRP A 1 97 ? -13.011 -13.897 0.643 1.00 79.25 97 TRP A CA 1
ATOM 778 C C . TRP A 1 97 ? -13.085 -13.305 -0.770 1.00 79.25 97 TRP A C 1
ATOM 780 O O . TRP A 1 97 ? -13.523 -12.172 -0.962 1.00 79.25 97 TRP A O 1
ATOM 790 N N . SER A 1 98 ? -12.696 -14.105 -1.765 1.00 70.56 98 SER A N 1
ATOM 791 C CA . SER A 1 98 ? -12.784 -13.759 -3.186 1.00 70.56 98 SER A CA 1
ATOM 792 C C . SER A 1 98 ? -13.928 -14.523 -3.856 1.00 70.56 98 SER A C 1
ATOM 794 O O . SER A 1 98 ? -14.012 -15.749 -3.745 1.00 70.56 98 SER A O 1
ATOM 796 N N . SER A 1 99 ? -14.803 -13.796 -4.556 1.00 69.62 99 SER A N 1
ATOM 797 C CA . SER A 1 99 ? -15.931 -14.377 -5.290 1.00 69.62 99 SER A CA 1
ATOM 798 C C . SER A 1 99 ? -15.479 -15.044 -6.585 1.00 69.62 99 SER A C 1
ATOM 800 O O . SER A 1 99 ? -14.679 -14.492 -7.335 1.00 69.62 99 SER A O 1
ATOM 802 N N . PHE A 1 100 ? -16.066 -16.202 -6.894 1.00 61.31 100 PHE A N 1
ATOM 803 C CA . PHE A 1 100 ? -15.859 -16.908 -8.162 1.00 61.31 100 PHE A CA 1
ATOM 804 C C . PHE A 1 100 ? -16.445 -16.170 -9.375 1.00 61.31 100 PHE A C 1
ATOM 806 O O . PHE A 1 100 ? -16.025 -16.422 -10.496 1.00 61.31 100 PHE A O 1
ATOM 813 N N . LEU A 1 101 ? -17.370 -15.229 -9.161 1.00 58.53 101 LEU A N 1
ATOM 814 C CA . LEU A 1 101 ? -18.112 -14.555 -10.234 1.00 58.53 101 LEU A CA 1
ATOM 815 C C . LEU A 1 101 ? -17.267 -13.598 -11.100 1.00 58.53 101 LEU A C 1
ATOM 817 O O . LEU A 1 101 ? -17.779 -13.089 -12.089 1.00 58.53 101 LEU A O 1
ATOM 821 N N . ASN A 1 102 ? -16.000 -13.352 -10.751 1.00 49.16 102 ASN A N 1
ATOM 822 C CA . ASN A 1 102 ? -15.080 -12.534 -11.552 1.00 49.16 102 ASN A CA 1
ATOM 823 C C . ASN A 1 102 ? -14.127 -13.354 -12.445 1.00 49.16 102 ASN A C 1
ATOM 825 O O . ASN A 1 102 ? -13.431 -12.753 -13.258 1.00 49.16 102 ASN A O 1
ATOM 829 N N . ASP A 1 103 ? -14.070 -14.685 -12.303 1.00 50.62 103 ASP A N 1
ATOM 830 C CA . ASP A 1 103 ? -13.048 -15.512 -12.973 1.00 50.62 103 ASP A CA 1
ATOM 831 C C . ASP A 1 103 ? -13.507 -16.118 -14.311 1.00 50.62 103 ASP A C 1
ATOM 833 O O . ASP A 1 103 ? -12.666 -16.365 -15.176 1.00 50.62 103 ASP A O 1
ATOM 837 N N . ASP A 1 104 ? -14.810 -16.337 -14.519 1.00 53.47 104 ASP A N 1
ATOM 838 C CA . ASP A 1 104 ? -15.282 -17.090 -15.695 1.00 53.47 104 ASP A CA 1
ATOM 839 C C . ASP A 1 104 ? -15.213 -16.280 -17.005 1.00 53.47 104 ASP A C 1
ATOM 841 O O . ASP A 1 104 ? -14.973 -16.848 -18.071 1.00 53.47 104 ASP A O 1
ATOM 845 N N . ASP A 1 105 ? -15.347 -14.950 -16.936 1.00 51.72 105 ASP A N 1
ATOM 846 C CA . ASP A 1 105 ? -15.373 -14.080 -18.122 1.00 51.72 105 ASP A CA 1
ATOM 847 C C . ASP A 1 105 ? -14.019 -13.411 -18.446 1.00 51.72 105 ASP A C 1
ATOM 849 O O . ASP A 1 105 ? -13.864 -12.850 -19.534 1.00 51.72 105 ASP A O 1
ATOM 853 N N . ASN A 1 106 ? -13.035 -13.432 -17.532 1.00 52.19 106 ASN A N 1
ATOM 854 C CA . ASN A 1 106 ? -11.703 -12.833 -17.742 1.00 52.19 106 ASN A CA 1
ATOM 855 C C . ASN A 1 106 ? -10.646 -13.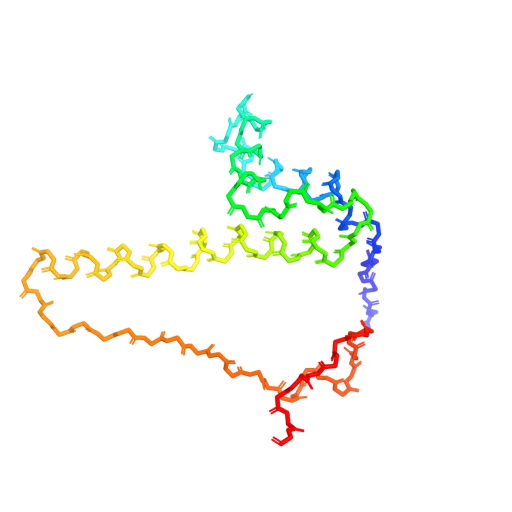377 -16.748 1.00 52.19 106 ASN A C 1
ATOM 857 O O . ASN A 1 106 ? -10.232 -12.670 -15.824 1.00 52.19 106 ASN A O 1
ATOM 861 N N . PRO A 1 107 ? -10.167 -14.621 -16.921 1.00 57.66 107 PRO A N 1
ATOM 862 C CA . PRO A 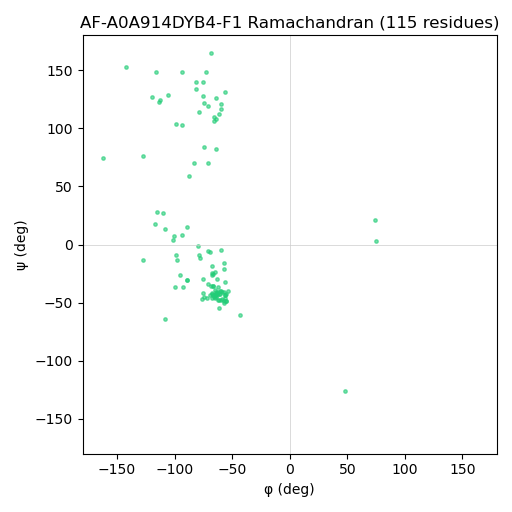1 107 ? -9.146 -15.183 -16.043 1.00 57.66 107 PRO A CA 1
ATOM 863 C C . PRO A 1 107 ? -7.830 -14.401 -16.168 1.00 57.66 107 PRO A C 1
ATOM 865 O O . PRO A 1 107 ? -7.283 -14.253 -17.264 1.00 57.66 107 PRO A O 1
ATOM 868 N N . ILE A 1 108 ? -7.287 -13.929 -15.042 1.00 54.97 108 ILE A N 1
ATOM 869 C CA . ILE A 1 108 ? -5.958 -13.302 -15.006 1.00 54.97 108 ILE A CA 1
ATOM 870 C C . ILE A 1 108 ? -4.903 -14.400 -15.222 1.00 54.97 108 ILE A C 1
ATOM 872 O O . ILE A 1 108 ? -4.817 -15.334 -14.412 1.00 54.97 108 ILE A O 1
ATOM 876 N N . PRO A 1 109 ? -4.075 -14.325 -16.284 1.00 49.94 109 PRO A N 1
ATOM 877 C CA . PRO A 1 109 ? -3.056 -15.335 -16.539 1.00 49.94 109 PRO A CA 1
ATOM 878 C C . PRO A 1 109 ? -2.121 -15.502 -15.331 1.00 49.94 109 PRO A C 1
ATOM 880 O O . PRO A 1 109 ? -1.603 -14.526 -14.799 1.00 49.94 109 PRO A O 1
ATOM 883 N N . ASN A 1 110 ? -1.889 -16.753 -14.917 1.00 50.00 110 ASN A N 1
ATOM 884 C CA . ASN A 1 110 ? -1.019 -17.171 -13.801 1.00 50.00 110 ASN A CA 1
ATOM 885 C C . ASN A 1 110 ? -1.534 -16.943 -12.366 1.00 50.00 110 ASN A C 1
ATOM 887 O O . ASN A 1 110 ? -0.849 -17.331 -11.417 1.00 50.00 110 ASN A O 1
ATOM 891 N N . TRP A 1 111 ? -2.757 -16.447 -12.168 1.00 51.59 111 TRP A N 1
ATOM 892 C CA . TRP A 1 111 ? -3.388 -16.391 -10.842 1.00 51.59 111 TRP A CA 1
ATOM 893 C C . TRP A 1 111 ? -4.042 -17.733 -10.470 1.00 51.59 111 TRP A C 1
ATOM 895 O O . TRP A 1 111 ? -5.258 -17.894 -10.418 1.00 51.59 111 TRP A O 1
ATOM 905 N N . LYS A 1 112 ? -3.216 -18.757 -10.214 1.00 52.09 112 LYS A N 1
ATOM 906 C CA . LYS A 1 112 ? -3.709 -20.030 -9.662 1.00 52.09 112 LYS A CA 1
ATOM 907 C C . LYS A 1 112 ? -3.941 -19.877 -8.160 1.00 52.09 112 LYS A C 1
ATOM 909 O O . LYS A 1 112 ? -2.989 -19.703 -7.399 1.00 52.09 112 LYS A O 1
ATOM 914 N N . ARG A 1 113 ? -5.202 -19.971 -7.721 1.00 52.38 113 ARG A N 1
ATOM 915 C CA . ARG A 1 113 ? -5.552 -19.982 -6.292 1.00 52.38 113 ARG A CA 1
ATOM 916 C C . ARG A 1 113 ? -4.872 -21.175 -5.611 1.00 52.38 113 ARG A C 1
ATOM 918 O O . ARG A 1 113 ? -5.122 -22.319 -5.973 1.00 52.38 113 ARG A O 1
ATOM 925 N N . LYS A 1 114 ? -4.030 -20.906 -4.608 1.00 49.34 114 LYS A N 1
ATOM 926 C CA . LYS A 1 114 ? -3.342 -21.925 -3.790 1.00 49.34 114 LYS A CA 1
ATOM 927 C C . LYS A 1 114 ? -4.214 -22.552 -2.690 1.00 49.34 114 LYS A C 1
ATOM 929 O O . LYS A 1 114 ? -3.721 -23.405 -1.967 1.00 49.34 114 LYS A O 1
ATOM 934 N N . TYR A 1 115 ? -5.475 -22.139 -2.542 1.00 46.56 115 TYR A N 1
ATOM 935 C CA . TYR A 1 115 ? -6.266 -22.410 -1.330 1.00 46.56 115 TYR A CA 1
ATOM 936 C C . TYR A 1 115 ? -7.490 -23.310 -1.532 1.00 46.56 115 TYR A C 1
ATOM 938 O O . TYR A 1 115 ? -8.450 -23.216 -0.778 1.00 46.56 115 TYR A O 1
ATOM 946 N N . LEU A 1 116 ? -7.462 -24.197 -2.526 1.00 41.28 116 LEU A N 1
ATOM 947 C CA . LEU A 1 116 ? -8.411 -25.309 -2.611 1.00 41.28 116 LEU A CA 1
ATOM 948 C C . LEU A 1 116 ? -7.621 -26.612 -2.772 1.00 41.28 116 LEU A C 1
ATOM 950 O O . LEU A 1 116 ? -7.491 -27.144 -3.873 1.00 41.28 116 LEU A O 1
ATOM 954 N N . SER A 1 117 ? -7.049 -27.068 -1.659 1.00 40.28 117 SER A N 1
ATOM 955 C CA . SER A 1 117 ? -6.627 -28.453 -1.430 1.00 40.28 117 SER A CA 1
ATOM 956 C C . S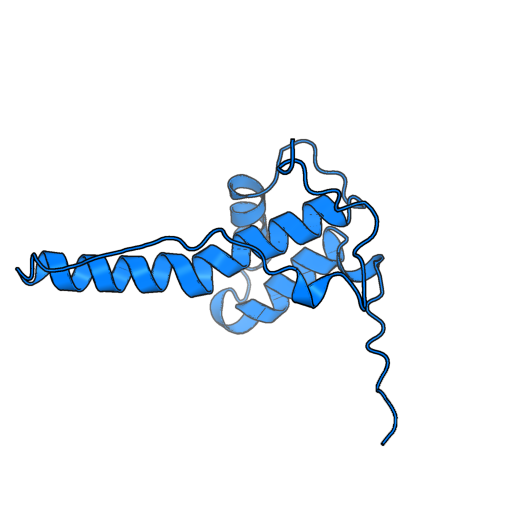ER A 1 117 ? -7.197 -28.910 -0.101 1.00 40.28 117 SER A C 1
ATOM 958 O O . SER A 1 117 ? -6.940 -28.172 0.880 1.00 40.28 117 SER A O 1
#

Sequence (117 aa):
MGRVKSDHNLTSYTKQGVESRLAQQYASWWGNQSEAMIKIFEDAYSNSSTADDDHLAWLQFAVNVNTPAYFTKGSLKDVQYYLLNGNPNVFTYEFAWSSFLNDDDNPIPNWKRKYLS

Solvent-accessible surface area (backbone atoms only — not comparable to full-atom values): 7452 Å² total; per-residue (Å²): 134,83,81,79,78,76,82,77,54,73,73,54,24,21,44,71,37,41,53,51,49,51,40,63,77,41,35,94,78,42,54,94,43,35,70,63,54,49,49,55,47,44,75,73,60,48,64,100,80,68,57,60,75,40,36,66,61,36,43,51,33,55,48,63,56,46,46,46,68,69,48,53,50,51,57,51,50,52,53,50,52,41,49,76,70,73,43,83,90,74,85,86,85,84,88,84,82,79,73,71,89,64,45,84,89,59,66,64,88,90,71,72,80,85,83,83,125

pLDDT: mean 76.13, std 17.66, range [33.75, 95.62]

Radius of gyration: 18.36 Å; Cα contacts (8 Å, |Δi|>4): 58; chains: 1; bounding box: 38×47×54 Å

Secondary structure (DSSP, 8-state):
---------GGGGSHHHHHHHHHHHTHHHHGGGHHHHHHHHHHHHS-TT--TT-HHHHHHHHHHHHHIIIIIHHHHHHHHHHHHTT-------------GGGTSS-PPTT---S---